Protein AF-X1M2X0-F1 (afdb_monomer_lite)

Sequence (172 aa):
MMDDTFNKWNKWIDVILAEITKLSIDRHIFWEVQDIINNNPKIQKPSSFYDFLRNVYGASAVMGVRKQVKIDKDSISLAKLLQEICDNPKILSRTRYFAHYKGSTVKKIAKLMGSTVEKYRSKEFDQFAGKIGDHVNPELIKLDLEELKSKAKMCEKYADRRIAHFDERAIS

Secondary structure (DSSP, 8-state):
-HHHHHHHHHHHHHHHHHHHHHHHHHHHHHHHHHHHHHT-GGG-S--HHHHHHHHHHHHHHHHHHHHHT---TT---HHHHHHHHHH-GGGSBHHHHHHT--SHHHHHHHHHTTS-HHHHHHHHHHHHH-SSSSB--HHHHHHHHHHHHHHHHHHHHHIIIIII---GGG--

Structure (mmCIF, N/CA/C/O backbone):
data_AF-X1M2X0-F1
#
_entry.id   AF-X1M2X0-F1
#
loop_
_atom_site.group_PDB
_atom_site.id
_atom_site.type_symbol
_atom_site.label_atom_id
_atom_site.label_alt_id
_atom_site.label_comp_id
_atom_site.label_asym_id
_atom_site.label_entity_id
_atom_site.label_seq_id
_atom_site.pdbx_PDB_ins_code
_atom_site.Cartn_x
_atom_site.Cartn_y
_atom_site.Cartn_z
_atom_site.occupancy
_atom_site.B_iso_or_equiv
_atom_site.auth_seq_id
_atom_site.auth_comp_id
_atom_site.auth_asym_id
_atom_site.auth_atom_id
_atom_site.pdbx_PDB_model_num
ATOM 1 N N . MET A 1 1 ? -1.169 -6.188 -24.257 1.00 66.25 1 MET A N 1
ATOM 2 C CA . MET A 1 1 ? -0.638 -6.904 -23.071 1.00 66.25 1 MET A CA 1
ATOM 3 C C . MET A 1 1 ? 0.130 -5.987 -22.118 1.00 66.25 1 MET A C 1
ATOM 5 O O . MET A 1 1 ? -0.382 -5.748 -21.037 1.00 66.25 1 MET A O 1
ATOM 9 N N . MET A 1 2 ? 1.307 -5.433 -22.466 1.00 80.69 2 MET A N 1
ATOM 10 C CA . MET A 1 2 ? 2.043 -4.538 -21.538 1.00 80.69 2 MET A CA 1
ATOM 11 C C . MET A 1 2 ? 1.294 -3.234 -21.220 1.00 80.69 2 MET A C 1
ATOM 13 O O . MET A 1 2 ? 1.279 -2.813 -20.066 1.00 80.69 2 MET A O 1
ATOM 17 N N . ASP A 1 3 ? 0.652 -2.614 -22.216 1.00 89.31 3 ASP A N 1
ATOM 18 C CA . ASP A 1 3 ? -0.152 -1.402 -21.994 1.00 89.31 3 ASP A CA 1
ATOM 19 C C . ASP A 1 3 ? -1.418 -1.688 -21.177 1.00 89.31 3 ASP A C 1
ATOM 21 O O . ASP A 1 3 ? -1.789 -0.885 -20.325 1.00 89.31 3 ASP A O 1
ATOM 25 N N . ASP A 1 4 ? -2.040 -2.856 -21.361 1.00 93.94 4 ASP A N 1
ATOM 26 C CA . ASP A 1 4 ? -3.213 -3.269 -20.578 1.00 93.94 4 ASP A CA 1
ATOM 27 C C . ASP A 1 4 ? -2.853 -3.438 -19.100 1.00 93.94 4 ASP A C 1
ATOM 29 O O . ASP A 1 4 ? -3.557 -2.930 -18.228 1.00 93.94 4 ASP A O 1
ATOM 33 N N . THR A 1 5 ? -1.722 -4.090 -18.813 1.00 94.62 5 THR A N 1
ATOM 34 C CA . THR A 1 5 ? -1.218 -4.244 -17.445 1.00 94.62 5 THR A CA 1
ATOM 35 C C . THR A 1 5 ? -0.842 -2.896 -16.830 1.00 94.62 5 THR A C 1
ATOM 37 O O . THR A 1 5 ? -1.213 -2.633 -15.690 1.00 94.62 5 THR A O 1
ATOM 40 N N . PHE A 1 6 ? -0.187 -2.004 -17.579 1.00 94.88 6 PHE A N 1
ATOM 41 C CA . PHE A 1 6 ? 0.122 -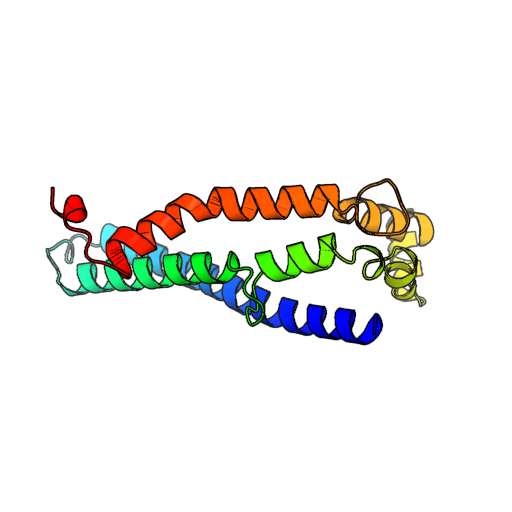0.651 -17.103 1.00 94.88 6 PHE A CA 1
ATOM 42 C C . PHE A 1 6 ? -1.149 0.148 -16.769 1.00 94.88 6 PHE A C 1
ATOM 44 O O . PHE A 1 6 ? -1.252 0.751 -15.702 1.00 94.88 6 PHE A O 1
ATOM 51 N N . ASN A 1 7 ? -2.159 0.101 -17.640 1.00 95.31 7 ASN A N 1
ATOM 52 C CA . ASN A 1 7 ? -3.447 0.757 -17.411 1.00 95.31 7 ASN A CA 1
ATOM 53 C C . ASN A 1 7 ? -4.207 0.149 -16.225 1.00 95.31 7 ASN A C 1
ATOM 55 O O . ASN A 1 7 ? -4.848 0.878 -15.467 1.00 95.31 7 ASN A O 1
ATOM 59 N N . LYS A 1 8 ? -4.124 -1.174 -16.041 1.00 96.00 8 LYS A N 1
ATOM 60 C CA . LYS A 1 8 ? -4.651 -1.860 -14.857 1.00 96.00 8 LYS A CA 1
ATOM 61 C C . LYS A 1 8 ? -3.983 -1.333 -13.586 1.00 96.00 8 LYS A C 1
ATOM 63 O O . LYS A 1 8 ? -4.687 -0.963 -12.652 1.00 96.00 8 LYS A O 1
ATOM 68 N N . TRP A 1 9 ? -2.652 -1.257 -13.563 1.00 96.94 9 TRP A N 1
ATOM 69 C CA . TRP A 1 9 ? -1.900 -0.762 -12.409 1.00 96.94 9 TRP A CA 1
ATOM 70 C C . TRP A 1 9 ? -2.217 0.693 -12.075 1.00 96.94 9 TRP A C 1
ATOM 72 O O . TRP A 1 9 ? -2.390 0.996 -10.901 1.00 96.94 9 TRP A O 1
ATOM 82 N N . ASN A 1 10 ? -2.390 1.568 -13.070 1.00 95.56 10 ASN A N 1
ATOM 83 C CA . ASN A 1 10 ? -2.819 2.950 -12.817 1.00 95.56 10 ASN A CA 1
ATOM 84 C C . ASN A 1 10 ? -4.170 3.003 -12.087 1.00 95.56 10 ASN A C 1
ATOM 86 O O . ASN A 1 10 ? -4.287 3.671 -11.066 1.00 95.56 10 ASN A O 1
ATOM 90 N N . LYS A 1 11 ? -5.161 2.219 -12.534 1.00 96.94 11 LYS A N 1
ATOM 91 C CA . LYS A 1 11 ? -6.462 2.130 -11.846 1.00 96.94 11 LYS A CA 1
ATOM 92 C C . LYS A 1 11 ? -6.333 1.575 -10.427 1.00 96.94 11 LYS A C 1
ATOM 94 O O . LYS A 1 11 ? -7.040 2.012 -9.526 1.00 96.94 11 LYS A O 1
ATOM 99 N N . TRP A 1 12 ? -5.461 0.588 -10.225 1.00 97.62 12 TRP A N 1
ATOM 100 C CA . TRP A 1 12 ? -5.209 0.028 -8.896 1.00 97.62 12 TRP A CA 1
ATOM 101 C C . TRP A 1 12 ? -4.555 1.042 -7.962 1.00 97.62 12 TRP A C 1
ATOM 103 O O . TRP A 1 12 ? -4.956 1.115 -6.806 1.00 97.62 12 TRP A O 1
ATOM 113 N N . ILE A 1 13 ? -3.600 1.838 -8.450 1.00 96.94 13 ILE A N 1
ATOM 114 C CA . ILE A 1 13 ? -2.947 2.893 -7.666 1.00 96.94 13 ILE A CA 1
ATOM 115 C C . ILE A 1 13 ? -3.977 3.895 -7.144 1.00 96.94 13 ILE A C 1
ATOM 117 O O . ILE A 1 13 ? -3.919 4.229 -5.965 1.00 96.94 13 ILE A O 1
ATOM 121 N N . ASP A 1 14 ? -4.948 4.309 -7.963 1.00 97.31 14 ASP A N 1
ATOM 122 C CA . ASP A 1 14 ? -6.001 5.235 -7.527 1.00 97.31 14 ASP A CA 1
ATOM 123 C C . ASP A 1 14 ? -6.836 4.654 -6.372 1.00 97.31 14 ASP A C 1
ATOM 125 O O . ASP A 1 14 ? -7.096 5.332 -5.375 1.00 97.31 14 ASP A O 1
ATOM 129 N N . VAL A 1 15 ? -7.213 3.374 -6.472 1.00 96.75 15 VAL A N 1
ATOM 130 C CA . VAL A 1 15 ? -7.971 2.669 -5.424 1.00 96.75 15 VAL A CA 1
ATOM 131 C C . VAL A 1 15 ? -7.137 2.514 -4.150 1.00 96.75 15 VAL A C 1
ATOM 133 O O . VAL A 1 15 ? -7.605 2.840 -3.061 1.00 96.75 15 VAL A O 1
ATOM 136 N N . ILE A 1 16 ? -5.892 2.051 -4.280 1.00 97.62 16 ILE A N 1
ATOM 137 C CA . ILE A 1 16 ? -4.968 1.842 -3.157 1.00 97.62 16 ILE A CA 1
ATOM 138 C C . ILE A 1 16 ? -4.699 3.166 -2.435 1.00 97.62 16 ILE A C 1
ATOM 140 O O . ILE A 1 16 ? -4.757 3.220 -1.206 1.00 97.62 16 ILE A O 1
ATOM 144 N N . LEU A 1 17 ? -4.444 4.240 -3.186 1.00 97.56 17 LEU A N 1
ATOM 145 C CA . LEU A 1 17 ? -4.222 5.571 -2.635 1.00 97.56 17 LEU A CA 1
ATOM 146 C C . LEU A 1 17 ? -5.446 6.042 -1.850 1.00 97.56 17 LEU A C 1
ATOM 148 O O . LEU A 1 17 ? -5.300 6.456 -0.704 1.00 97.56 17 LEU A O 1
ATOM 152 N N . ALA A 1 18 ? -6.648 5.925 -2.420 1.00 96.94 18 ALA A N 1
ATOM 153 C CA . ALA A 1 18 ? -7.878 6.317 -1.739 1.00 96.94 18 ALA A CA 1
ATOM 154 C C . ALA A 1 18 ? -8.081 5.556 -0.415 1.00 96.94 18 ALA A C 1
ATOM 156 O O . ALA A 1 18 ? -8.408 6.169 0.604 1.00 96.94 18 ALA A O 1
ATOM 157 N N . GLU A 1 19 ? -7.844 4.240 -0.398 1.00 95.88 19 GLU A N 1
ATOM 158 C CA . GLU A 1 19 ? -7.969 3.430 0.819 1.00 95.88 19 GLU A CA 1
ATOM 159 C C . GLU A 1 19 ? -6.924 3.797 1.884 1.00 95.88 19 GLU A C 1
ATOM 161 O O . GLU A 1 19 ? -7.271 3.972 3.055 1.00 95.88 19 GLU A O 1
ATOM 166 N N . ILE A 1 20 ? -5.655 3.960 1.500 1.00 96.00 20 ILE A N 1
ATOM 167 C CA . ILE A 1 20 ? -4.577 4.325 2.434 1.00 96.00 20 ILE A CA 1
ATOM 168 C C . ILE A 1 20 ? -4.785 5.742 2.979 1.00 96.00 20 ILE A C 1
ATOM 170 O O . ILE A 1 20 ? -4.644 5.972 4.183 1.00 96.00 20 ILE A O 1
ATOM 174 N N . THR A 1 21 ? -5.164 6.693 2.124 1.00 97.44 21 THR A N 1
ATOM 175 C CA . THR A 1 21 ? -5.490 8.059 2.545 1.00 97.44 21 THR A CA 1
ATOM 176 C C . THR A 1 21 ? -6.651 8.055 3.527 1.00 97.44 21 THR A C 1
ATOM 178 O O . THR A 1 21 ? -6.560 8.708 4.566 1.00 97.44 21 THR A O 1
ATOM 181 N N . LYS A 1 22 ? -7.704 7.272 3.263 1.00 96.50 22 LYS A N 1
ATOM 182 C CA . LYS A 1 22 ? -8.815 7.119 4.202 1.00 96.50 22 LYS A CA 1
ATOM 183 C C . LYS A 1 22 ? -8.354 6.585 5.560 1.00 96.50 22 LYS A C 1
ATOM 185 O O . LYS A 1 22 ? -8.748 7.147 6.576 1.00 96.50 22 LYS A O 1
ATOM 190 N N . LEU A 1 23 ? -7.489 5.570 5.598 1.00 96.19 23 LEU A N 1
ATOM 191 C CA . LEU A 1 23 ? -6.941 5.058 6.862 1.00 96.19 23 LEU A CA 1
ATOM 192 C C . LEU A 1 23 ? -6.148 6.121 7.629 1.00 96.19 23 LEU A C 1
ATOM 194 O O . LEU A 1 23 ? -6.250 6.203 8.852 1.00 96.19 23 LEU A O 1
ATOM 198 N N . SER A 1 24 ? -5.380 6.950 6.919 1.00 97.25 24 SER A N 1
ATOM 199 C CA . SER A 1 24 ? -4.639 8.060 7.526 1.00 97.25 24 SER A CA 1
ATOM 200 C C . SER A 1 24 ? -5.578 9.120 8.116 1.00 97.25 24 SER A C 1
ATOM 202 O O . SER A 1 24 ? -5.381 9.557 9.251 1.00 97.25 24 SER A O 1
ATOM 204 N N . ILE A 1 25 ? -6.637 9.480 7.382 1.00 97.94 25 ILE A N 1
ATOM 205 C CA . ILE A 1 25 ? -7.663 10.428 7.835 1.00 97.94 25 ILE A CA 1
ATOM 206 C C . ILE A 1 25 ? -8.397 9.879 9.060 1.00 97.94 25 ILE A C 1
ATOM 208 O O . ILE A 1 25 ? -8.486 10.565 10.075 1.00 97.94 25 ILE A O 1
ATOM 212 N N . ASP A 1 26 ? -8.872 8.634 8.998 1.00 97.19 26 ASP A N 1
ATOM 213 C CA . ASP A 1 26 ? -9.604 7.995 10.094 1.00 97.19 26 ASP A CA 1
ATOM 214 C C . ASP A 1 26 ? -8.720 7.899 11.357 1.00 97.19 26 ASP A C 1
ATOM 216 O O . ASP A 1 26 ? -9.197 8.138 12.467 1.00 97.19 26 ASP A O 1
ATOM 220 N N . ARG A 1 27 ? -7.411 7.632 11.198 1.00 97.44 27 ARG A N 1
ATOM 221 C CA . ARG A 1 27 ? -6.424 7.686 12.291 1.00 97.44 27 ARG A CA 1
ATOM 222 C C . ARG A 1 27 ? -6.317 9.080 12.895 1.00 97.44 27 ARG A C 1
ATOM 224 O O . ARG A 1 27 ? -6.316 9.195 14.117 1.00 97.44 27 ARG A O 1
ATOM 231 N N . HIS A 1 28 ? -6.186 10.117 12.070 1.00 98.19 28 HIS A N 1
ATOM 232 C CA . HIS A 1 28 ? -6.091 11.490 12.561 1.00 98.19 28 HIS A CA 1
ATOM 233 C C . HIS A 1 28 ? -7.348 11.881 13.344 1.00 98.19 28 HIS A C 1
ATOM 235 O O . HIS A 1 28 ? -7.235 12.278 14.498 1.00 98.19 28 HIS A O 1
ATOM 241 N N . ILE A 1 29 ? -8.536 11.655 12.773 1.00 98.06 29 ILE A N 1
ATOM 242 C CA . ILE A 1 29 ? -9.822 11.943 13.425 1.00 98.06 29 ILE A CA 1
ATOM 243 C C . ILE A 1 29 ? -9.933 11.218 14.768 1.00 98.06 29 ILE A C 1
ATOM 245 O O . ILE A 1 29 ? -10.340 11.821 15.758 1.00 98.06 29 ILE A O 1
ATOM 249 N N . PHE A 1 30 ? -9.570 9.934 14.823 1.00 97.94 30 PHE A N 1
ATOM 250 C CA . PHE A 1 30 ? -9.624 9.177 16.070 1.00 97.94 30 PHE A CA 1
ATOM 251 C C . PHE A 1 30 ? -8.764 9.815 17.165 1.00 97.94 30 PHE A C 1
ATOM 253 O O . PHE A 1 30 ? -9.246 9.974 18.283 1.00 97.94 30 PHE A O 1
ATOM 260 N N . TRP A 1 31 ? -7.522 10.199 16.857 1.00 97.75 31 TRP A N 1
ATOM 261 C CA . TRP A 1 31 ? -6.632 10.805 17.848 1.00 97.75 31 TRP A CA 1
ATOM 262 C C . TRP A 1 31 ? -7.075 12.206 18.269 1.00 97.75 31 TRP A C 1
ATOM 264 O O . TRP A 1 31 ? -7.081 12.474 19.464 1.00 97.75 31 TRP A O 1
ATOM 274 N N . GLU A 1 32 ? -7.570 13.035 17.349 1.00 98.31 32 GLU A N 1
ATOM 275 C CA . GLU A 1 32 ? -8.162 14.335 17.701 1.00 98.31 32 GLU A CA 1
ATOM 276 C C . GLU A 1 32 ? -9.348 14.172 18.667 1.00 98.31 32 GLU A C 1
ATOM 278 O O . GL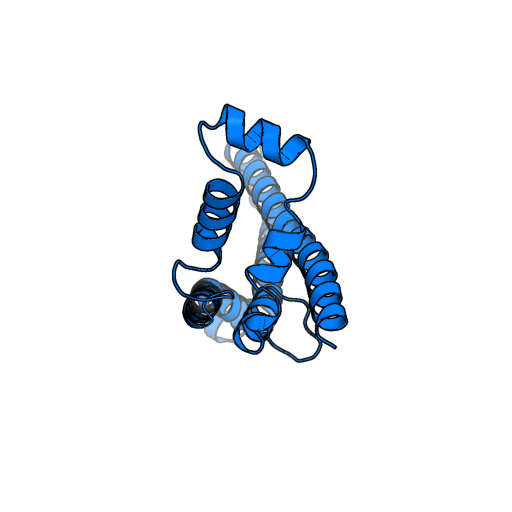U A 1 32 ? -9.471 14.889 19.660 1.00 98.31 32 GLU A O 1
ATOM 283 N N . VAL A 1 33 ? -10.211 13.176 18.432 1.00 96.88 33 VAL A N 1
ATOM 284 C CA . VAL A 1 33 ? -11.324 12.873 19.344 1.00 96.88 33 VAL A CA 1
ATOM 285 C C . VAL A 1 33 ? -10.814 12.385 20.702 1.00 96.88 33 VAL A C 1
ATOM 287 O O . VAL A 1 33 ? -11.367 12.783 21.730 1.00 96.88 33 VAL A O 1
ATOM 290 N N . GLN A 1 34 ? -9.762 11.560 20.739 1.00 95.81 34 GLN A N 1
ATOM 291 C CA . GLN A 1 34 ? -9.151 11.144 22.005 1.00 95.81 34 GLN A CA 1
ATOM 292 C C . GLN A 1 34 ? -8.571 12.333 22.771 1.00 95.81 34 GLN A C 1
ATOM 294 O O . GLN A 1 34 ? -8.766 12.419 23.981 1.00 95.81 34 GLN A O 1
ATOM 299 N N . ASP A 1 35 ? -7.927 13.275 22.087 1.00 97.00 35 ASP A N 1
ATOM 300 C CA . ASP A 1 35 ? -7.370 14.475 22.709 1.00 97.00 35 ASP A CA 1
ATOM 301 C C . ASP A 1 35 ? -8.468 15.373 23.283 1.00 97.00 35 ASP A C 1
ATOM 303 O O . ASP A 1 35 ? -8.342 15.867 24.407 1.00 97.00 35 ASP A O 1
ATOM 307 N N . ILE A 1 36 ? -9.596 15.521 22.580 1.00 96.25 36 ILE A N 1
ATOM 308 C CA . ILE A 1 36 ? -10.778 16.199 23.123 1.00 96.25 36 ILE A CA 1
ATOM 309 C C . ILE A 1 36 ? -11.263 15.476 24.382 1.00 96.25 36 ILE A C 1
ATOM 311 O O . ILE A 1 36 ? -11.470 16.122 25.407 1.00 96.25 36 ILE A O 1
ATOM 315 N N . ILE A 1 37 ? -11.430 14.152 24.347 1.00 94.50 37 ILE A N 1
ATOM 316 C CA . ILE A 1 37 ? -11.895 13.391 25.514 1.00 94.50 37 ILE A CA 1
ATOM 317 C C . ILE A 1 37 ? -10.939 13.604 26.694 1.00 94.50 37 ILE A C 1
ATOM 319 O O . ILE A 1 37 ? -11.378 14.029 27.766 1.00 94.50 37 ILE A O 1
ATOM 323 N N . ASN A 1 38 ? -9.638 13.389 26.488 1.00 93.25 38 ASN A N 1
ATOM 324 C CA . ASN A 1 38 ? -8.590 13.485 27.507 1.00 93.25 38 ASN A CA 1
ATOM 325 C C . ASN A 1 38 ? -8.516 14.870 28.163 1.00 93.25 38 ASN A C 1
ATOM 327 O O . ASN A 1 38 ? -8.348 14.964 29.377 1.00 93.25 38 ASN A O 1
ATOM 331 N N . ASN A 1 39 ? -8.722 15.939 27.392 1.00 96.94 39 ASN A N 1
ATOM 332 C CA . ASN A 1 39 ? -8.667 17.315 27.888 1.00 96.94 39 ASN A CA 1
ATOM 333 C C . ASN A 1 39 ? -9.974 17.813 28.532 1.00 96.94 39 ASN A C 1
ATOM 335 O O . ASN A 1 39 ? -10.040 18.963 28.968 1.00 96.94 39 ASN A O 1
ATOM 339 N N . ASN A 1 40 ? -11.021 16.983 28.619 1.00 96.50 40 ASN A N 1
ATOM 340 C CA . ASN A 1 40 ? -12.316 17.367 29.187 1.00 96.50 40 ASN A CA 1
ATOM 341 C C . ASN A 1 40 ? -12.670 16.543 30.443 1.00 96.50 40 ASN A C 1
ATOM 343 O O . ASN A 1 40 ? -13.395 15.548 30.353 1.00 96.50 40 ASN A O 1
ATOM 347 N N . PRO A 1 41 ? -12.271 16.987 31.655 1.00 94.88 41 PRO A N 1
ATOM 348 C CA . PRO A 1 41 ? -12.515 16.251 32.903 1.00 94.88 41 PRO A CA 1
ATOM 349 C C . PRO A 1 41 ? -13.990 15.924 33.175 1.00 94.88 41 PRO A C 1
ATOM 351 O O . PRO A 1 41 ? -14.307 14.907 33.782 1.00 94.88 41 PRO A O 1
ATOM 354 N N . LYS A 1 42 ? -14.921 16.756 32.688 1.00 96.31 42 LYS A N 1
ATOM 355 C CA . LYS A 1 42 ? -16.371 16.577 32.894 1.00 96.31 42 LYS A CA 1
ATOM 356 C C . LYS A 1 42 ? -16.932 15.305 32.250 1.00 96.31 42 LYS A C 1
ATOM 358 O O . LYS A 1 42 ? -17.997 14.838 32.651 1.00 96.31 42 LYS A O 1
ATOM 363 N N . ILE A 1 43 ? -16.249 14.770 31.238 1.00 94.19 43 ILE A N 1
ATOM 364 C CA . ILE A 1 43 ? -16.683 13.587 30.483 1.00 94.19 43 ILE A CA 1
ATOM 365 C C . ILE A 1 43 ? -15.763 12.378 30.706 1.00 94.19 43 ILE A C 1
ATOM 367 O O . ILE A 1 43 ? -15.948 11.352 30.050 1.00 94.19 43 ILE A O 1
ATOM 371 N N . GLN A 1 44 ? -14.816 12.477 31.648 1.00 91.69 44 GLN A N 1
ATOM 372 C CA . GLN A 1 44 ? -13.914 11.400 32.073 1.00 91.69 44 GLN A CA 1
ATOM 373 C C . GLN A 1 44 ? -14.640 10.411 32.987 1.00 91.69 44 GLN A C 1
ATOM 375 O O . GLN A 1 44 ? -14.423 10.341 34.194 1.00 91.69 44 GLN A O 1
ATOM 380 N N . LYS A 1 45 ? -15.566 9.664 32.393 1.00 91.81 45 LYS A N 1
ATOM 381 C CA . LYS A 1 45 ? -16.352 8.628 33.059 1.00 91.81 45 LYS A CA 1
ATOM 382 C C . LYS A 1 45 ? -16.438 7.383 32.178 1.00 91.81 45 LYS A C 1
ATOM 384 O O . LYS A 1 45 ? -16.336 7.509 30.954 1.00 91.81 45 LYS A O 1
ATOM 389 N N . PRO A 1 46 ? -16.663 6.194 32.765 1.00 90.88 46 PRO A N 1
ATOM 390 C CA . PRO A 1 46 ? -16.985 5.001 31.994 1.00 90.88 46 PRO A CA 1
ATOM 391 C C . PRO A 1 46 ? -18.135 5.278 31.019 1.00 90.88 46 PRO A C 1
ATOM 393 O O . PRO A 1 46 ? -19.141 5.890 31.384 1.00 90.88 46 PRO A O 1
ATOM 396 N N . SER A 1 47 ? -17.962 4.870 29.764 1.00 92.81 47 SER A N 1
ATOM 397 C CA . SER A 1 47 ? -18.899 5.173 28.686 1.00 92.81 47 SER A CA 1
ATOM 398 C C . SER A 1 47 ? -18.840 4.077 27.634 1.00 92.81 47 SER A C 1
ATOM 400 O O . SER A 1 47 ? -17.818 3.903 26.969 1.00 92.81 47 SER A O 1
ATOM 402 N N . SER A 1 48 ? -19.964 3.388 27.435 1.00 94.38 48 SER A N 1
ATOM 403 C CA . SER A 1 48 ? -20.117 2.382 26.379 1.00 94.38 48 SER A CA 1
ATOM 404 C C . SER A 1 48 ? -19.868 2.963 24.986 1.00 94.38 48 SER A C 1
ATOM 406 O O . SER A 1 48 ? -19.418 2.253 24.090 1.00 94.38 48 SER A O 1
ATOM 408 N N . PHE A 1 49 ? -20.094 4.267 24.804 1.00 93.56 49 PHE A N 1
ATOM 409 C CA . PHE A 1 49 ? -19.739 4.967 23.576 1.00 93.56 49 PHE A CA 1
ATOM 410 C C . PHE A 1 49 ? -18.219 5.018 23.354 1.00 93.56 49 PHE A C 1
ATOM 412 O O . PHE A 1 49 ? -17.770 4.809 22.230 1.00 93.56 49 PHE A O 1
ATOM 419 N N . TYR A 1 50 ? -17.411 5.245 24.396 1.00 94.06 50 TYR A N 1
ATOM 420 C CA . TYR A 1 50 ? -15.948 5.245 24.256 1.00 94.06 50 TYR A CA 1
ATOM 421 C C . TYR A 1 50 ? -15.418 3.853 23.922 1.00 94.06 50 TYR A C 1
ATOM 423 O O . TYR A 1 50 ? -14.522 3.722 23.088 1.00 94.06 50 TYR A O 1
ATOM 431 N N . ASP A 1 51 ? -15.996 2.816 24.530 1.00 92.88 51 ASP A N 1
ATOM 432 C CA . ASP A 1 51 ? -15.679 1.427 24.195 1.00 92.88 51 ASP A CA 1
ATOM 433 C C . ASP A 1 51 ? -16.037 1.112 22.743 1.00 92.88 51 ASP A C 1
ATOM 435 O O . ASP A 1 51 ? -15.194 0.630 21.986 1.00 92.88 51 ASP A O 1
ATOM 439 N N . PHE A 1 52 ? -17.257 1.456 22.324 1.00 94.94 52 PHE A N 1
ATOM 440 C CA . PHE A 1 52 ? -17.705 1.306 20.944 1.00 94.94 52 PHE A CA 1
ATOM 441 C C . PHE A 1 52 ? -16.773 2.019 19.956 1.00 94.94 52 PHE A C 1
ATOM 443 O O . PHE A 1 52 ? -16.315 1.399 18.998 1.00 94.94 52 PHE A O 1
ATOM 450 N N . LEU A 1 53 ? -16.432 3.288 20.207 1.00 94.88 53 LEU A N 1
ATOM 451 C CA . LEU A 1 53 ? -15.566 4.078 19.333 1.00 94.88 53 LEU A CA 1
ATOM 452 C C . LEU A 1 53 ? -14.175 3.449 19.187 1.00 94.88 53 LEU A C 1
ATOM 454 O O . LEU A 1 53 ? -13.682 3.303 18.067 1.00 94.88 53 LEU A O 1
ATOM 458 N N . ARG A 1 54 ? -13.552 3.038 20.302 1.00 92.81 54 ARG A N 1
ATOM 459 C CA . ARG A 1 54 ? -12.254 2.343 20.286 1.00 92.81 54 ARG A CA 1
ATOM 460 C C . ARG A 1 54 ? -12.320 1.041 19.496 1.00 92.81 54 ARG A C 1
ATOM 462 O O . ARG A 1 54 ? -11.433 0.787 18.683 1.00 92.81 54 ARG A O 1
ATOM 469 N N . ASN A 1 55 ? -13.366 0.248 19.710 1.00 91.50 55 ASN A N 1
ATOM 470 C CA . ASN A 1 55 ? -13.531 -1.047 19.058 1.00 91.50 55 ASN A CA 1
ATOM 471 C C . ASN A 1 55 ? -13.749 -0.896 17.549 1.00 91.50 55 ASN A C 1
ATOM 473 O O . ASN A 1 55 ? -13.087 -1.577 16.768 1.00 91.50 55 ASN A O 1
ATOM 477 N N . VAL A 1 56 ? -14.621 0.022 17.126 1.00 93.62 56 VAL A N 1
ATOM 478 C CA . VAL A 1 56 ? -14.895 0.269 15.703 1.00 93.62 56 VAL A CA 1
ATOM 479 C C . VAL A 1 56 ? -13.667 0.827 14.994 1.00 93.62 56 VAL A C 1
ATOM 481 O O . VAL A 1 56 ? -13.322 0.344 13.916 1.00 93.62 56 VAL A O 1
ATOM 484 N N . TYR A 1 57 ? -12.973 1.798 15.595 1.00 95.56 57 TYR A N 1
ATOM 485 C CA . TYR A 1 57 ? -11.740 2.325 15.016 1.00 95.56 57 TYR A CA 1
ATOM 486 C C . TYR A 1 57 ? -10.663 1.241 14.908 1.00 95.56 57 TYR A C 1
ATOM 488 O O . TYR A 1 57 ? -10.110 1.039 13.828 1.00 95.56 57 TYR A O 1
ATOM 496 N N . GLY A 1 58 ? -10.402 0.509 15.997 1.00 93.62 58 GLY A N 1
ATOM 497 C CA . GLY A 1 58 ? -9.419 -0.572 16.013 1.00 93.62 58 GLY A CA 1
ATOM 498 C C . GLY A 1 58 ? -9.722 -1.629 14.952 1.00 93.62 58 GLY A C 1
ATOM 499 O O . GLY A 1 58 ? -8.830 -2.015 14.195 1.00 93.62 58 GLY A O 1
ATOM 500 N N . ALA A 1 59 ? -10.990 -2.031 14.830 1.00 91.56 59 ALA A N 1
ATOM 501 C CA . ALA A 1 59 ? -11.420 -2.982 13.816 1.00 91.56 59 ALA A CA 1
ATOM 502 C C . ALA A 1 59 ? -11.240 -2.445 12.390 1.00 91.56 59 ALA A C 1
ATOM 504 O O . ALA A 1 59 ? -10.662 -3.130 11.546 1.00 91.56 59 ALA A O 1
ATOM 505 N N . SER A 1 60 ? -11.681 -1.213 12.128 1.00 93.81 60 SER A N 1
ATOM 506 C CA . SER A 1 60 ? -11.564 -0.570 10.815 1.00 93.81 60 SER A CA 1
ATOM 507 C C . SER A 1 60 ? -10.102 -0.409 10.383 1.00 93.81 60 SER A C 1
ATOM 509 O O . SER A 1 60 ? -9.729 -0.822 9.283 1.00 93.81 60 SER A O 1
ATOM 511 N N . ALA A 1 61 ? -9.249 0.114 11.271 1.00 94.75 61 ALA A N 1
ATOM 512 C CA . ALA A 1 61 ? -7.836 0.350 10.995 1.00 94.75 61 ALA A CA 1
ATOM 513 C C . ALA A 1 61 ? -7.099 -0.956 10.672 1.00 94.75 61 ALA A C 1
ATOM 515 O O . ALA A 1 61 ? -6.400 -1.056 9.662 1.00 94.75 61 ALA A O 1
ATOM 516 N N . VAL A 1 62 ? -7.303 -1.986 11.498 1.00 94.06 62 VAL A N 1
ATOM 517 C CA . VAL A 1 62 ? -6.674 -3.295 11.305 1.00 94.06 62 VAL A CA 1
ATOM 518 C C . VAL A 1 62 ? -7.170 -3.967 10.027 1.00 94.06 62 VAL A C 1
ATOM 520 O O . VAL A 1 62 ? -6.366 -4.521 9.276 1.00 94.06 62 VAL A O 1
ATOM 523 N N . MET A 1 63 ? -8.470 -3.887 9.733 1.00 91.94 63 MET A N 1
ATOM 524 C CA . MET A 1 63 ? -9.017 -4.441 8.496 1.00 91.94 63 MET A CA 1
ATOM 525 C C . MET A 1 63 ? -8.489 -3.731 7.251 1.00 91.94 63 MET A C 1
ATOM 527 O O . MET A 1 63 ? -8.204 -4.397 6.256 1.00 91.94 63 MET A O 1
ATOM 531 N N . GLY A 1 64 ? -8.315 -2.410 7.302 1.00 94.06 64 GLY A N 1
ATOM 532 C CA . GLY A 1 64 ? -7.702 -1.653 6.215 1.00 94.06 64 GLY A CA 1
ATOM 533 C C . GLY A 1 64 ? -6.262 -2.082 5.940 1.00 94.06 64 GLY A C 1
ATOM 534 O O . GLY A 1 64 ? -5.924 -2.391 4.800 1.00 94.06 64 GLY A O 1
ATOM 535 N N . VAL A 1 65 ? -5.433 -2.201 6.984 1.00 94.94 65 VAL A N 1
ATOM 536 C CA . VAL A 1 65 ? -4.052 -2.699 6.844 1.00 94.94 65 VAL A CA 1
ATOM 537 C C . VAL A 1 65 ? -4.037 -4.122 6.282 1.00 94.94 65 VAL A C 1
ATOM 539 O O . VAL A 1 65 ? -3.287 -4.410 5.351 1.00 94.94 65 VAL A O 1
ATOM 542 N N . ARG A 1 66 ? -4.904 -5.005 6.796 1.00 91.50 66 ARG A N 1
ATOM 543 C CA . ARG A 1 66 ? -5.002 -6.399 6.343 1.00 91.50 66 ARG A CA 1
ATOM 544 C C . ARG A 1 66 ? -5.331 -6.503 4.855 1.00 91.50 66 ARG A C 1
ATOM 546 O O . ARG A 1 66 ? -4.733 -7.321 4.165 1.00 91.50 66 ARG A O 1
ATOM 553 N N . LYS A 1 67 ? -6.259 -5.687 4.346 1.00 92.62 67 LYS A N 1
ATOM 554 C CA . LYS A 1 67 ? -6.595 -5.655 2.911 1.00 92.62 67 LYS A CA 1
ATOM 555 C C . LYS A 1 67 ? -5.376 -5.319 2.052 1.00 92.62 67 LYS A C 1
ATOM 557 O O . LYS A 1 67 ? -5.153 -5.967 1.033 1.00 92.62 67 LYS A O 1
ATOM 562 N N . GLN A 1 68 ? -4.552 -4.371 2.496 1.00 96.19 68 GLN A N 1
ATOM 563 C CA . GLN A 1 68 ? -3.400 -3.889 1.732 1.00 96.19 68 GLN A CA 1
ATOM 564 C C . GLN A 1 68 ? -2.234 -4.886 1.641 1.00 96.19 68 GLN A C 1
ATOM 566 O O . GLN A 1 68 ? -1.380 -4.738 0.764 1.00 96.19 68 GLN A O 1
ATOM 571 N N . VAL A 1 69 ? -2.222 -5.934 2.473 1.00 95.56 69 VAL A N 1
ATOM 572 C CA . VAL A 1 69 ? -1.193 -6.991 2.443 1.00 95.56 69 VAL A CA 1
ATOM 573 C C . VAL A 1 69 ? -1.629 -8.299 1.781 1.00 95.56 69 VAL A C 1
ATOM 575 O O . VAL A 1 69 ? -0.821 -9.216 1.635 1.00 95.56 69 VAL A O 1
ATOM 578 N N . LYS A 1 70 ? -2.884 -8.394 1.324 1.00 91.50 70 LYS A N 1
ATOM 579 C CA . LYS A 1 70 ? -3.377 -9.564 0.583 1.00 91.50 70 LYS A CA 1
ATOM 580 C C . LYS A 1 70 ? -2.750 -9.664 -0.802 1.00 91.50 70 LYS A C 1
ATOM 582 O O . LYS A 1 70 ? -2.537 -8.653 -1.454 1.00 91.50 70 LYS A O 1
ATOM 587 N N . ILE A 1 71 ? -2.501 -10.885 -1.272 1.00 91.00 71 ILE A N 1
ATOM 588 C CA . ILE A 1 71 ? -1.927 -11.166 -2.604 1.00 91.00 71 ILE A CA 1
ATOM 589 C C . ILE A 1 71 ? -2.834 -12.051 -3.470 1.00 91.00 71 ILE A C 1
ATOM 591 O O . ILE A 1 71 ? -2.415 -12.526 -4.530 1.00 91.00 71 ILE A O 1
ATOM 595 N N . ASP A 1 72 ? -4.069 -12.282 -3.019 1.00 90.25 72 ASP A N 1
ATOM 596 C CA . ASP A 1 72 ? -5.024 -13.155 -3.697 1.00 90.25 72 ASP A CA 1
ATOM 597 C C . ASP A 1 72 ? -5.312 -12.646 -5.117 1.00 90.25 72 ASP A C 1
ATOM 599 O O . ASP A 1 72 ? -5.213 -11.450 -5.403 1.00 90.25 72 ASP A O 1
ATOM 603 N N . LYS A 1 73 ? -5.669 -13.560 -6.026 1.00 82.62 73 LYS A N 1
ATOM 604 C CA . LYS A 1 73 ? -5.822 -13.267 -7.464 1.00 82.62 73 LYS A CA 1
ATOM 605 C C . LYS A 1 73 ? -6.791 -12.113 -7.774 1.00 82.62 73 LYS A C 1
ATOM 607 O O . LYS A 1 73 ? -6.561 -11.391 -8.736 1.00 82.62 73 LYS A O 1
ATOM 612 N N . ASP A 1 74 ? -7.806 -11.925 -6.932 1.00 84.94 74 ASP A N 1
ATOM 613 C CA . ASP A 1 74 ? -8.870 -10.930 -7.106 1.00 84.94 74 ASP A CA 1
ATOM 614 C C . ASP A 1 74 ? -8.682 -9.699 -6.190 1.00 84.94 74 ASP A C 1
ATOM 616 O O . ASP A 1 74 ? -9.574 -8.862 -6.073 1.00 84.94 74 ASP A O 1
ATOM 620 N N . SER A 1 75 ? -7.533 -9.581 -5.510 1.00 88.62 75 SER A N 1
ATOM 621 C CA . SER A 1 75 ? -7.250 -8.469 -4.594 1.00 88.62 75 SER A CA 1
ATOM 622 C C . SER A 1 75 ? -6.673 -7.254 -5.317 1.00 88.62 75 SER A C 1
ATOM 624 O O . SER A 1 75 ? -5.690 -7.364 -6.047 1.00 88.62 75 SER A O 1
ATOM 626 N N . ILE A 1 76 ? -7.226 -6.075 -5.027 1.00 95.81 76 ILE A N 1
ATOM 627 C CA . ILE A 1 76 ? -6.597 -4.783 -5.324 1.00 95.81 76 ILE A CA 1
ATOM 628 C C . ILE A 1 76 ? -5.930 -4.306 -4.034 1.00 95.81 76 ILE A C 1
ATOM 630 O O . ILE A 1 76 ? -6.599 -3.839 -3.117 1.00 95.81 76 ILE A O 1
ATOM 634 N N . SER A 1 77 ? -4.617 -4.483 -3.940 1.00 96.88 77 SER A N 1
ATOM 635 C CA . SER A 1 77 ? -3.839 -4.176 -2.739 1.00 96.88 77 SER A CA 1
ATOM 636 C C . SER A 1 77 ? -2.431 -3.721 -3.110 1.00 96.88 77 SER A C 1
ATOM 638 O O . SER A 1 77 ? -1.912 -4.062 -4.180 1.00 96.88 77 SER A O 1
ATOM 640 N N . LEU A 1 78 ? -1.780 -2.996 -2.201 1.00 97.62 78 LEU A N 1
ATOM 641 C CA . LEU A 1 78 ? -0.388 -2.600 -2.376 1.00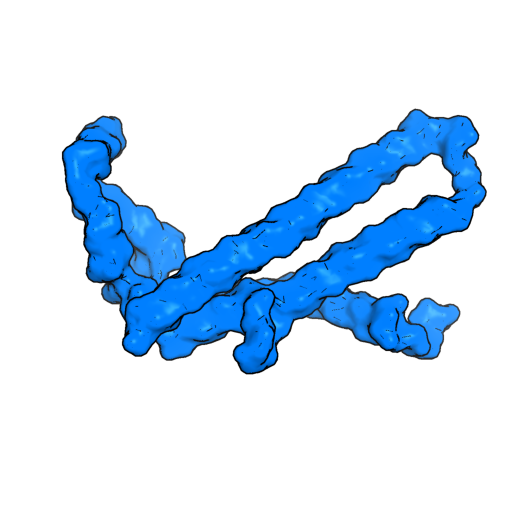 97.62 78 LEU A CA 1
ATOM 642 C C . LEU A 1 78 ? 0.537 -3.817 -2.523 1.00 97.62 78 LEU A C 1
ATOM 644 O O . LEU A 1 78 ? 1.362 -3.846 -3.432 1.00 97.62 78 LEU A O 1
ATOM 648 N N . ALA A 1 79 ? 0.367 -4.851 -1.695 1.00 97.31 79 ALA A N 1
ATOM 649 C CA . ALA A 1 79 ? 1.182 -6.061 -1.793 1.00 97.31 79 ALA A CA 1
ATOM 650 C C . ALA A 1 79 ? 1.019 -6.778 -3.142 1.00 97.31 79 ALA A C 1
ATOM 652 O O . ALA A 1 79 ? 2.008 -7.231 -3.720 1.00 97.31 79 ALA A O 1
ATOM 653 N N . LYS A 1 80 ? -0.207 -6.857 -3.677 1.00 97.50 80 LYS A N 1
ATOM 654 C CA . LYS A 1 80 ? -0.455 -7.466 -4.987 1.00 97.50 80 LYS A CA 1
ATOM 655 C C . LYS A 1 80 ? 0.166 -6.647 -6.114 1.00 97.50 80 LYS A C 1
ATOM 657 O O . LYS A 1 80 ? 0.769 -7.229 -7.013 1.00 97.50 80 LYS A O 1
ATOM 662 N N . LEU A 1 81 ? 0.056 -5.319 -6.054 1.00 97.56 81 LEU A N 1
ATOM 663 C CA . LEU A 1 81 ? 0.688 -4.425 -7.023 1.00 97.56 81 LEU A CA 1
ATOM 664 C C . LEU A 1 81 ? 2.216 -4.594 -7.023 1.00 97.56 81 LEU A C 1
ATOM 666 O O . LEU A 1 81 ? 2.799 -4.791 -8.085 1.00 97.56 81 LEU A O 1
ATOM 670 N N . LEU A 1 82 ? 2.854 -4.583 -5.847 1.00 97.00 82 LEU A N 1
ATOM 671 C CA . LEU A 1 82 ? 4.302 -4.785 -5.716 1.00 97.00 82 LEU A CA 1
ATOM 672 C C . LEU A 1 82 ? 4.735 -6.159 -6.246 1.00 97.00 82 LEU A C 1
ATOM 674 O O . LEU A 1 82 ? 5.716 -6.245 -6.982 1.00 97.00 82 LEU A O 1
ATOM 678 N N . GLN A 1 83 ? 3.978 -7.220 -5.945 1.00 97.06 83 GLN A N 1
ATOM 679 C CA . GLN A 1 83 ? 4.241 -8.553 -6.492 1.00 97.06 83 GLN A CA 1
ATOM 680 C C . GLN A 1 83 ? 4.184 -8.551 -8.025 1.00 97.06 83 GLN A C 1
ATOM 682 O O . GLN A 1 83 ? 5.111 -9.028 -8.672 1.00 97.06 83 GLN A O 1
ATOM 687 N N . GLU A 1 84 ? 3.141 -7.974 -8.626 1.00 96.81 84 GLU A N 1
ATOM 688 C CA . GLU A 1 84 ? 3.026 -7.944 -10.087 1.00 96.81 84 GLU A CA 1
ATOM 689 C C . GLU A 1 84 ? 4.122 -7.105 -10.760 1.00 96.81 84 GLU A C 1
ATOM 691 O O . GLU A 1 84 ? 4.573 -7.465 -11.852 1.00 96.81 84 GLU A O 1
ATOM 696 N N . ILE A 1 85 ? 4.568 -6.018 -10.118 1.00 95.94 85 ILE A N 1
ATOM 697 C CA . ILE A 1 85 ? 5.714 -5.221 -10.574 1.00 95.94 85 ILE A CA 1
ATOM 698 C C . ILE A 1 85 ? 7.000 -6.051 -10.504 1.00 95.94 85 ILE A C 1
ATOM 700 O O . ILE A 1 85 ? 7.772 -6.038 -11.461 1.00 95.94 85 ILE A O 1
ATOM 704 N N . CYS A 1 86 ? 7.219 -6.791 -9.414 1.00 94.88 86 CYS A N 1
ATOM 705 C CA . CYS A 1 86 ? 8.360 -7.695 -9.269 1.00 94.88 86 CYS A CA 1
ATOM 706 C C . CYS A 1 86 ? 8.366 -8.783 -10.356 1.00 94.88 86 CYS A C 1
ATOM 708 O O . CYS A 1 86 ? 9.419 -9.087 -10.913 1.00 94.88 86 CYS A O 1
ATOM 710 N N . ASP A 1 87 ? 7.194 -9.327 -10.693 1.00 95.12 87 ASP A N 1
ATOM 711 C CA . ASP A 1 87 ? 7.038 -10.366 -11.716 1.00 95.12 87 ASP A CA 1
ATOM 712 C C . ASP A 1 87 ? 7.193 -9.807 -13.145 1.00 95.12 87 ASP A C 1
ATOM 714 O O . ASP A 1 87 ? 7.595 -10.521 -14.064 1.00 95.12 87 ASP A O 1
ATOM 718 N N . ASN A 1 88 ? 6.880 -8.521 -13.354 1.00 95.62 88 ASN A N 1
ATOM 719 C CA . ASN A 1 88 ? 6.854 -7.879 -14.672 1.00 95.62 88 ASN A CA 1
ATOM 720 C C . ASN A 1 88 ? 7.568 -6.509 -14.692 1.00 95.62 88 ASN A C 1
ATOM 722 O O . ASN A 1 88 ? 6.990 -5.514 -15.151 1.00 95.62 88 ASN A O 1
ATOM 726 N N . PRO A 1 89 ? 8.845 -6.418 -14.280 1.00 94.00 89 PRO A N 1
ATOM 727 C CA . PRO A 1 89 ? 9.492 -5.131 -14.017 1.00 94.00 89 PRO A CA 1
ATOM 728 C C . PRO A 1 89 ? 9.655 -4.283 -15.286 1.00 94.00 89 PRO A C 1
ATOM 730 O O . PRO A 1 89 ? 9.581 -3.057 -15.239 1.00 94.00 89 PRO A O 1
ATOM 733 N N . LYS A 1 90 ? 9.770 -4.926 -16.457 1.00 94.50 90 LYS A N 1
ATOM 734 C CA . LYS A 1 90 ? 9.918 -4.279 -17.775 1.00 94.50 90 LYS A CA 1
ATOM 735 C C . LYS A 1 90 ? 8.766 -3.337 -18.149 1.00 94.50 90 LYS A C 1
ATOM 737 O O . LYS A 1 90 ? 8.944 -2.482 -19.017 1.00 94.50 90 LYS A O 1
ATOM 742 N N . ILE A 1 91 ? 7.595 -3.480 -17.524 1.00 94.81 91 ILE A N 1
ATOM 743 C CA . ILE A 1 91 ? 6.453 -2.585 -17.754 1.00 94.81 91 ILE A CA 1
ATOM 744 C C . ILE A 1 91 ? 6.785 -1.168 -17.266 1.00 94.81 91 ILE A C 1
ATOM 746 O O . ILE A 1 91 ? 6.503 -0.199 -17.975 1.00 94.81 91 ILE A O 1
ATOM 750 N N . LEU A 1 92 ? 7.467 -1.048 -16.120 1.00 93.56 92 LEU A N 1
ATOM 751 C CA . LEU A 1 92 ? 7.998 0.210 -15.586 1.00 93.56 92 LEU A CA 1
ATOM 752 C C . LEU A 1 92 ? 9.430 0.436 -16.089 1.00 93.56 92 LEU A C 1
ATOM 754 O O . LEU A 1 92 ? 10.398 0.460 -15.328 1.00 93.56 92 LEU A O 1
ATOM 758 N N . SER A 1 93 ? 9.562 0.564 -17.409 1.00 93.19 93 SER A N 1
ATOM 759 C CA . SER A 1 93 ? 10.851 0.819 -18.053 1.00 93.19 93 SER A CA 1
ATOM 760 C C . SER A 1 93 ? 11.233 2.296 -18.056 1.00 93.19 93 SER A C 1
ATOM 762 O O . SER A 1 93 ? 10.387 3.193 -18.144 1.00 93.19 93 SER A O 1
ATOM 764 N N . ARG A 1 94 ? 12.543 2.535 -18.078 1.00 91.88 94 ARG A N 1
ATOM 765 C CA . ARG A 1 94 ? 13.167 3.837 -18.297 1.00 91.88 94 ARG A CA 1
ATOM 766 C C . ARG A 1 94 ? 12.669 4.460 -19.596 1.00 91.88 94 ARG A C 1
ATOM 768 O O . ARG A 1 94 ? 12.281 5.621 -19.599 1.00 91.88 94 ARG A O 1
ATOM 775 N N . THR A 1 95 ? 12.577 3.679 -20.674 1.00 91.50 95 THR A N 1
ATOM 776 C CA . THR A 1 95 ? 12.039 4.133 -21.967 1.00 91.50 95 THR A CA 1
ATOM 777 C C . THR A 1 95 ? 10.608 4.652 -21.850 1.00 91.50 95 THR A C 1
ATOM 779 O O . THR A 1 95 ? 10.312 5.740 -22.349 1.00 91.50 95 THR A O 1
ATOM 782 N N . ARG A 1 96 ? 9.722 3.912 -21.166 1.00 91.00 96 ARG A N 1
ATOM 783 C CA . ARG A 1 96 ? 8.334 4.347 -20.953 1.00 91.00 96 ARG A CA 1
ATOM 784 C C . ARG A 1 96 ? 8.281 5.613 -20.103 1.00 91.00 96 ARG A C 1
ATOM 786 O O . ARG A 1 96 ? 7.645 6.578 -20.511 1.00 91.00 96 ARG A O 1
ATOM 793 N N . TYR A 1 97 ? 8.996 5.643 -18.979 1.00 90.12 97 TYR A N 1
ATOM 794 C CA . TYR A 1 97 ? 9.064 6.817 -18.106 1.00 90.12 97 TYR A CA 1
ATOM 795 C C . TYR A 1 97 ? 9.565 8.057 -18.863 1.00 90.12 97 TYR A C 1
ATOM 797 O O . TYR A 1 97 ? 8.941 9.116 -18.846 1.00 90.12 97 TYR A O 1
ATOM 805 N N . PHE A 1 98 ? 10.637 7.907 -19.638 1.00 89.94 98 PHE A N 1
ATOM 806 C CA . PHE A 1 98 ? 11.245 8.969 -20.436 1.00 89.94 98 PHE A CA 1
ATOM 807 C C . PHE A 1 98 ? 10.332 9.493 -21.545 1.00 89.94 98 PHE A C 1
ATOM 809 O O . PHE A 1 98 ? 10.453 10.661 -21.925 1.00 89.94 98 PHE A O 1
ATOM 816 N N . ALA A 1 99 ? 9.396 8.681 -22.041 1.00 88.69 99 ALA A N 1
ATOM 817 C CA . ALA A 1 99 ? 8.415 9.113 -23.030 1.00 88.69 99 ALA A CA 1
ATOM 818 C C . ALA A 1 99 ? 7.453 10.189 -22.492 1.00 88.69 99 ALA A C 1
ATOM 820 O O . ALA A 1 99 ? 6.912 10.949 -23.301 1.00 88.69 99 ALA A O 1
ATOM 821 N N . HIS A 1 100 ? 7.291 10.304 -21.166 1.00 82.62 100 HIS A N 1
ATOM 822 C CA . HIS A 1 100 ? 6.496 11.355 -20.520 1.00 82.62 100 HIS A CA 1
ATOM 823 C C . HIS A 1 100 ? 7.231 12.708 -20.432 1.00 82.62 100 HIS A C 1
ATOM 825 O O . HIS A 1 100 ? 6.597 13.748 -20.278 1.00 82.62 100 HIS A O 1
ATOM 831 N N . TYR A 1 101 ? 8.555 12.734 -20.620 1.00 79.12 101 TYR A N 1
ATOM 832 C CA . TYR A 1 101 ? 9.392 13.939 -20.534 1.00 79.12 101 TYR A CA 1
ATOM 833 C C . TYR A 1 101 ? 9.482 14.693 -21.867 1.00 79.12 101 TYR A C 1
ATOM 835 O O . TYR A 1 101 ? 10.568 14.963 -22.389 1.00 79.12 101 TYR A O 1
ATOM 843 N N . LYS A 1 102 ? 8.327 15.029 -22.447 1.00 79.12 102 LYS A N 1
ATOM 844 C CA . LYS A 1 102 ? 8.227 15.768 -23.714 1.00 79.12 102 LYS A CA 1
ATOM 845 C C . LYS A 1 102 ? 7.720 17.195 -23.483 1.00 79.12 102 LYS A C 1
ATOM 847 O O . LYS A 1 102 ? 7.024 17.482 -22.517 1.00 79.12 10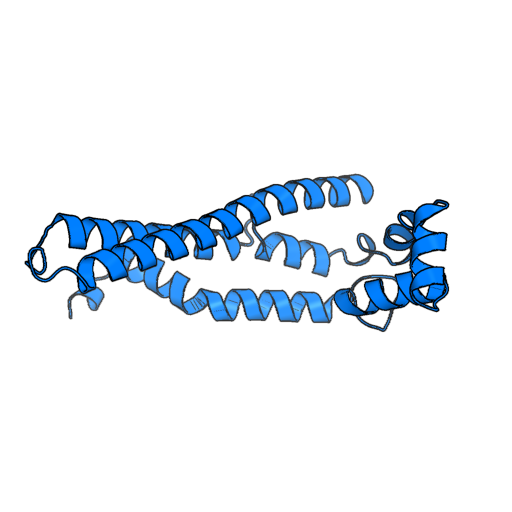2 LYS A O 1
ATOM 852 N N . GLY A 1 103 ? 8.061 18.097 -24.403 1.00 79.25 103 GLY A N 1
ATOM 853 C CA . GLY A 1 103 ? 7.529 19.464 -24.430 1.00 79.25 103 GLY A CA 1
ATOM 854 C C . GLY A 1 103 ? 8.450 20.548 -23.862 1.00 79.25 103 GLY A C 1
ATOM 855 O O . GLY A 1 103 ? 9.543 20.299 -23.349 1.00 79.25 103 GLY A O 1
ATOM 856 N N . SER A 1 104 ? 8.018 21.800 -24.021 1.00 77.81 104 SER A N 1
ATOM 857 C CA . SER A 1 104 ? 8.795 22.996 -23.674 1.00 77.81 104 SER A CA 1
ATOM 858 C C . SER A 1 104 ? 8.855 23.265 -22.164 1.00 77.81 104 SER A C 1
ATOM 860 O O . SER A 1 104 ? 9.850 23.809 -21.689 1.00 77.81 104 SER A O 1
ATOM 862 N N . THR A 1 105 ? 7.848 22.842 -21.396 1.00 82.12 105 THR A N 1
ATOM 863 C CA . THR A 1 105 ? 7.778 23.038 -19.936 1.00 82.12 105 THR A CA 1
ATOM 864 C C . THR A 1 105 ? 8.868 22.268 -19.192 1.00 82.12 105 THR A C 1
ATOM 866 O O . THR A 1 105 ? 9.608 22.858 -18.409 1.00 82.12 105 THR A O 1
ATOM 869 N N . VAL A 1 106 ? 9.053 20.982 -19.505 1.00 82.81 106 VAL A N 1
ATOM 870 C CA . VAL A 1 106 ? 10.102 20.138 -18.903 1.00 82.81 106 VAL A CA 1
ATOM 871 C C . VAL A 1 106 ? 11.498 20.706 -19.185 1.00 82.81 106 VAL A C 1
ATOM 873 O O . VAL A 1 106 ? 12.347 20.758 -18.296 1.00 82.81 106 VAL A O 1
ATOM 876 N N . LYS A 1 107 ? 11.727 21.214 -20.405 1.00 83.38 107 LYS A N 1
ATOM 877 C CA . LYS A 1 107 ? 12.985 21.885 -20.775 1.00 83.38 107 LYS A CA 1
ATOM 878 C C . LYS A 1 107 ? 13.243 23.134 -19.929 1.00 83.38 107 LYS A C 1
ATOM 880 O O . LYS A 1 107 ? 14.376 23.350 -19.506 1.00 83.38 107 LYS A O 1
ATOM 885 N N . LYS A 1 108 ? 12.208 23.944 -19.674 1.00 85.81 108 LYS A N 1
ATOM 886 C CA . LYS A 1 108 ? 12.309 25.137 -18.818 1.00 85.81 108 LYS A CA 1
ATOM 887 C C . LYS A 1 108 ? 12.638 24.762 -17.372 1.00 85.81 108 LYS A C 1
ATOM 889 O O . LYS A 1 108 ? 13.562 25.344 -16.818 1.00 85.81 108 LYS A O 1
ATOM 894 N N . ILE A 1 109 ? 11.949 23.772 -16.797 1.00 84.25 109 ILE A N 1
ATOM 895 C CA . ILE A 1 109 ? 12.190 23.303 -15.420 1.00 84.25 109 ILE A CA 1
ATOM 896 C C . ILE A 1 109 ? 13.620 22.781 -15.267 1.00 84.25 109 ILE A C 1
ATOM 898 O O . ILE A 1 109 ? 14.336 23.214 -14.367 1.00 84.25 109 ILE A O 1
ATOM 902 N N . ALA A 1 110 ? 14.072 21.917 -16.182 1.00 85.19 110 ALA A N 1
ATOM 903 C CA . ALA A 1 110 ? 15.435 21.397 -16.147 1.00 85.19 110 ALA A CA 1
ATOM 904 C C . ALA A 1 110 ? 16.473 22.532 -16.193 1.00 85.19 110 ALA A C 1
ATOM 906 O O . ALA A 1 110 ? 17.397 22.549 -15.380 1.00 85.19 110 ALA A O 1
ATOM 907 N N . LYS A 1 111 ? 16.271 23.524 -17.075 1.00 85.56 111 LYS A N 1
ATOM 908 C CA . LYS A 1 111 ? 17.148 24.698 -17.184 1.00 85.56 111 LYS A CA 1
ATOM 909 C C . LYS A 1 111 ? 17.162 25.542 -15.903 1.00 85.56 111 LYS A C 1
ATOM 911 O O . LYS A 1 111 ? 18.241 25.932 -15.471 1.00 85.56 111 LYS A O 1
ATOM 916 N N . LEU A 1 112 ? 16.001 25.809 -15.296 1.00 88.69 112 LEU A N 1
ATOM 917 C CA . LEU A 1 112 ? 15.896 26.543 -14.023 1.00 88.69 112 LEU A CA 1
ATOM 918 C C . LEU A 1 112 ? 16.624 25.820 -12.881 1.00 88.69 112 LEU A C 1
ATOM 920 O O . LEU A 1 112 ? 17.226 26.461 -12.030 1.00 88.69 112 LEU A O 1
ATOM 924 N N . MET A 1 113 ? 16.622 24.489 -12.907 1.00 83.56 113 MET A N 1
ATOM 925 C CA . MET A 1 113 ? 17.316 23.625 -11.947 1.00 83.56 113 MET A CA 1
ATOM 926 C C . MET A 1 113 ? 18.815 23.443 -12.259 1.00 83.56 113 MET A C 1
ATOM 928 O O . MET A 1 113 ? 19.464 22.590 -11.654 1.00 83.56 113 MET A O 1
ATOM 932 N N . GLY A 1 114 ? 19.375 24.174 -13.233 1.00 87.56 114 GLY A N 1
ATOM 933 C CA . GLY A 1 114 ? 20.782 24.043 -13.634 1.00 87.56 114 GLY A CA 1
ATOM 934 C C . GLY A 1 114 ? 21.135 22.664 -14.210 1.00 87.56 114 GLY A C 1
ATOM 935 O O . GLY A 1 114 ? 22.266 22.199 -14.073 1.00 87.56 114 GLY A O 1
ATOM 936 N N . SER A 1 115 ? 20.165 21.978 -14.821 1.00 88.31 115 SER A N 1
ATOM 937 C CA . SER A 1 115 ? 20.287 20.601 -15.303 1.00 88.31 115 SER A CA 1
ATOM 938 C C . SER A 1 115 ? 19.814 20.456 -16.755 1.00 88.31 115 SER A C 1
ATOM 940 O O . SER A 1 115 ? 19.131 21.313 -17.315 1.00 88.31 115 SER A O 1
ATOM 942 N N . THR A 1 116 ? 20.160 19.339 -17.393 1.00 89.38 116 THR A N 1
ATOM 943 C CA . THR A 1 116 ? 19.547 18.931 -18.664 1.00 89.38 116 THR A CA 1
ATOM 944 C C . THR A 1 116 ? 18.298 18.097 -18.390 1.00 89.38 116 THR A C 1
ATOM 946 O O . THR A 1 116 ? 18.171 17.494 -17.322 1.00 89.38 116 THR A O 1
ATOM 949 N N . VAL A 1 117 ? 17.376 18.032 -19.360 1.00 85.81 117 VAL A N 1
ATOM 950 C CA . VAL A 1 117 ? 16.205 17.138 -19.268 1.00 85.81 117 VAL A CA 1
ATOM 951 C C . VAL A 1 117 ? 16.652 15.695 -19.052 1.00 85.81 117 VAL A C 1
ATOM 953 O O . VAL A 1 117 ? 16.065 15.012 -18.224 1.00 85.81 117 VAL A O 1
ATOM 956 N N . GLU A 1 118 ? 17.728 15.272 -19.725 1.00 87.38 118 GLU A N 1
ATOM 957 C CA . GLU A 1 118 ? 18.322 13.939 -19.580 1.00 87.38 118 GLU A CA 1
ATOM 958 C C . GLU A 1 118 ? 18.757 13.647 -18.144 1.00 87.38 118 GLU A C 1
ATOM 960 O O . GLU A 1 118 ? 18.352 12.657 -17.539 1.00 87.38 118 GLU A O 1
ATOM 965 N N . LYS A 1 119 ? 19.557 14.549 -17.570 1.00 87.75 119 LYS A N 1
ATOM 966 C CA . LYS A 1 119 ? 20.076 14.388 -16.214 1.00 87.75 119 LYS A CA 1
ATOM 967 C C . LYS A 1 119 ? 18.954 14.457 -15.181 1.00 87.75 119 LYS A C 1
ATOM 969 O O . LYS A 1 119 ? 18.988 13.719 -14.203 1.00 87.75 119 LYS A O 1
ATOM 974 N N . TYR A 1 120 ? 17.962 15.320 -15.407 1.00 85.62 120 TYR A N 1
ATOM 975 C CA . TYR A 1 120 ? 16.799 15.448 -14.534 1.00 85.62 120 TYR A CA 1
ATOM 976 C C . TYR A 1 120 ? 15.959 14.163 -14.521 1.00 85.62 120 TYR A C 1
ATOM 978 O O . TYR A 1 120 ? 15.805 13.555 -13.465 1.00 85.62 120 TYR A O 1
ATOM 986 N N . ARG A 1 121 ? 15.509 13.691 -15.692 1.00 87.25 121 ARG A N 1
ATOM 987 C CA . ARG A 1 121 ? 14.678 12.481 -15.800 1.00 87.25 121 ARG A CA 1
ATOM 988 C C . ARG A 1 121 ? 15.412 11.215 -15.356 1.00 87.25 121 ARG A C 1
ATOM 990 O O . ARG A 1 121 ? 14.793 10.350 -14.750 1.00 87.25 121 ARG A O 1
ATOM 997 N N . SER A 1 122 ? 16.719 11.099 -15.630 1.00 89.19 122 SER A N 1
ATOM 998 C CA . SER A 1 122 ? 17.505 9.949 -15.165 1.00 89.19 122 SER A CA 1
ATOM 999 C C . SER A 1 122 ? 17.599 9.950 -13.649 1.00 89.19 122 SER A C 1
ATOM 1001 O O . SER A 1 122 ? 17.297 8.937 -13.039 1.00 89.19 122 SER A O 1
ATOM 1003 N N . LYS A 1 123 ? 17.934 11.094 -13.036 1.00 88.19 123 LYS A N 1
ATOM 1004 C CA . LYS A 1 123 ? 18.023 11.212 -11.577 1.00 88.19 123 LYS A CA 1
ATOM 1005 C C . LYS A 1 123 ? 16.701 10.857 -10.895 1.00 88.19 123 LYS A C 1
ATOM 1007 O O . LYS A 1 123 ? 16.719 10.154 -9.891 1.00 88.19 123 LYS A O 1
ATOM 1012 N N . GLU A 1 124 ? 15.584 11.351 -11.424 1.00 87.06 124 GLU A N 1
ATOM 1013 C CA . GLU A 1 124 ? 14.259 11.079 -10.862 1.00 87.06 124 GLU A CA 1
ATOM 1014 C C . GLU A 1 124 ? 13.880 9.599 -11.007 1.00 87.06 124 GLU A C 1
ATOM 1016 O O . GLU A 1 124 ? 13.445 8.986 -10.039 1.00 87.06 124 GLU A O 1
ATOM 1021 N N . PHE A 1 125 ? 14.138 8.986 -12.168 1.00 90.69 125 PHE A N 1
ATOM 1022 C CA . PHE A 1 125 ? 13.938 7.547 -12.336 1.00 90.69 125 PHE A CA 1
ATOM 1023 C C . PHE A 1 125 ? 14.818 6.742 -11.372 1.00 90.69 125 PHE A C 1
ATOM 1025 O O . PHE A 1 125 ? 14.311 5.893 -10.648 1.00 90.69 125 PHE A O 1
ATOM 1032 N N . ASP A 1 126 ? 16.118 7.042 -11.307 1.00 91.25 126 ASP A N 1
ATOM 1033 C CA . ASP A 1 126 ? 17.093 6.303 -10.498 1.00 91.25 126 ASP A CA 1
ATOM 1034 C C . ASP A 1 126 ? 16.779 6.366 -8.995 1.00 91.25 126 ASP A C 1
ATOM 1036 O O . ASP A 1 126 ? 17.102 5.432 -8.257 1.00 91.25 126 ASP A O 1
ATOM 1040 N N . GLN A 1 127 ? 16.138 7.451 -8.540 1.00 88.25 127 GLN A N 1
ATOM 1041 C CA . GLN A 1 127 ? 15.689 7.619 -7.158 1.00 88.25 127 GLN A CA 1
ATOM 1042 C C . GLN A 1 127 ? 14.651 6.565 -6.749 1.00 88.25 127 GLN A C 1
ATOM 1044 O O . GLN A 1 127 ? 14.693 6.104 -5.611 1.00 88.25 127 GLN A O 1
ATOM 1049 N N . PHE A 1 128 ? 13.737 6.191 -7.648 1.00 83.81 128 PHE A N 1
ATOM 1050 C CA . PHE A 1 128 ? 12.618 5.290 -7.337 1.00 83.81 128 PHE A CA 1
ATOM 1051 C C . PHE A 1 128 ? 12.786 3.882 -7.921 1.00 83.81 128 PHE A C 1
ATOM 1053 O O . PHE A 1 128 ? 12.309 2.912 -7.347 1.00 83.81 128 PHE A O 1
ATOM 1060 N N . ALA A 1 129 ? 13.463 3.757 -9.060 1.00 87.56 129 ALA A N 1
ATOM 1061 C CA . ALA A 1 129 ? 13.636 2.504 -9.791 1.00 87.56 129 ALA A CA 1
ATOM 1062 C C . ALA A 1 129 ? 14.970 1.802 -9.484 1.00 87.56 129 ALA A C 1
ATOM 1064 O O . ALA A 1 129 ? 15.151 0.638 -9.844 1.00 87.56 129 ALA A O 1
ATOM 1065 N N . GLY A 1 130 ? 15.899 2.497 -8.820 1.00 83.31 130 GLY A N 1
ATOM 1066 C CA . GLY A 1 130 ? 17.281 2.068 -8.638 1.00 83.31 130 GLY A CA 1
ATOM 1067 C C . GLY A 1 130 ? 18.206 2.555 -9.758 1.00 83.31 130 GLY A C 1
ATOM 1068 O O . GLY A 1 130 ? 17.782 2.919 -10.851 1.00 83.31 130 GLY A O 1
ATOM 1069 N N . LYS A 1 131 ? 19.514 2.564 -9.474 1.00 81.44 131 LYS A N 1
ATOM 1070 C CA . LYS A 1 131 ? 20.545 3.141 -10.360 1.00 81.44 131 LYS A CA 1
ATOM 1071 C C . LYS A 1 131 ? 20.942 2.252 -11.543 1.00 81.44 131 LYS A C 1
ATOM 1073 O O . LYS A 1 131 ? 21.627 2.723 -12.444 1.00 81.44 131 LYS A O 1
ATOM 1078 N N . ILE A 1 132 ? 20.603 0.963 -11.505 1.00 71.06 132 ILE A N 1
ATOM 1079 C CA . ILE A 1 132 ? 21.119 -0.041 -12.442 1.00 71.06 132 ILE A CA 1
ATOM 1080 C C . ILE A 1 132 ? 19.946 -0.624 -13.230 1.00 71.06 132 ILE A C 1
ATOM 1082 O O . ILE A 1 132 ? 19.047 -1.215 -12.639 1.00 71.06 132 ILE A O 1
ATOM 1086 N N . GLY A 1 133 ? 19.988 -0.479 -14.558 1.00 81.81 133 GLY A N 1
ATOM 1087 C CA . GLY A 1 133 ? 19.065 -1.130 -15.491 1.00 81.81 133 GLY A CA 1
ATOM 1088 C C . GLY A 1 133 ? 18.091 -0.203 -16.229 1.00 81.81 133 GLY A C 1
ATOM 1089 O O . GLY A 1 133 ? 17.979 1.001 -15.970 1.00 81.81 133 GLY A O 1
ATOM 1090 N N . ASP A 1 134 ? 17.375 -0.818 -17.172 1.00 91.62 134 ASP A N 1
ATOM 1091 C CA . ASP A 1 134 ? 16.396 -0.175 -18.060 1.00 91.62 134 ASP A CA 1
ATOM 1092 C C . ASP A 1 134 ? 14.964 -0.214 -17.515 1.00 91.62 134 ASP A C 1
ATOM 1094 O O . ASP A 1 134 ? 14.023 0.216 -18.183 1.00 91.62 134 ASP A O 1
ATOM 1098 N N . HIS A 1 135 ? 14.771 -0.745 -16.313 1.00 93.62 135 HIS A N 1
ATOM 1099 C CA . HIS A 1 135 ? 13.488 -0.851 -15.632 1.00 93.62 135 HIS A CA 1
ATOM 1100 C C . HIS A 1 135 ? 13.690 -0.859 -14.117 1.00 93.62 135 HIS A C 1
ATOM 1102 O O . HIS A 1 135 ? 14.822 -0.958 -13.648 1.00 93.62 135 HIS A O 1
ATOM 1108 N N . VAL A 1 136 ? 12.596 -0.770 -13.360 1.00 92.50 136 VAL A N 1
ATOM 1109 C CA . VAL A 1 136 ? 12.627 -0.896 -11.894 1.00 92.50 136 VAL A CA 1
ATOM 1110 C C . VAL A 1 136 ? 13.373 -2.157 -11.456 1.00 92.50 136 VAL A C 1
ATOM 1112 O O . VAL A 1 136 ? 13.202 -3.225 -12.053 1.00 92.50 136 VAL A O 1
ATOM 1115 N N . ASN A 1 137 ? 14.222 -2.033 -10.436 1.00 92.81 137 ASN A N 1
ATOM 1116 C CA . ASN A 1 137 ? 14.956 -3.157 -9.872 1.00 92.81 137 ASN A CA 1
ATOM 1117 C C . ASN A 1 137 ? 13.987 -4.071 -9.093 1.00 92.81 137 ASN A C 1
ATOM 1119 O O . ASN A 1 137 ? 13.504 -3.659 -8.036 1.00 92.81 137 ASN A O 1
ATOM 1123 N N . PRO A 1 138 ? 13.716 -5.305 -9.562 1.00 93.00 138 PRO A N 1
ATOM 1124 C CA . PRO A 1 138 ? 12.761 -6.196 -8.906 1.00 93.00 138 PRO A CA 1
ATOM 1125 C C . PRO 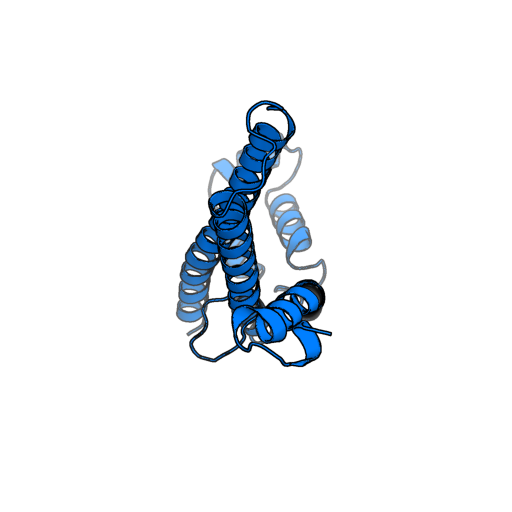A 1 138 ? 13.176 -6.574 -7.478 1.00 93.00 138 PRO A C 1
ATOM 1127 O O . PRO A 1 138 ? 12.304 -6.776 -6.640 1.00 93.00 138 PRO A O 1
ATOM 1130 N N . GLU A 1 139 ? 14.475 -6.601 -7.155 1.00 92.50 139 GLU A N 1
ATOM 1131 C CA . GLU A 1 139 ? 14.927 -6.889 -5.786 1.00 92.50 139 GLU A CA 1
ATOM 1132 C C . GLU A 1 139 ? 14.576 -5.762 -4.808 1.00 92.50 139 GLU A C 1
ATOM 1134 O O . GLU A 1 139 ? 14.224 -6.046 -3.667 1.00 92.50 139 GLU A O 1
ATOM 1139 N N . LEU A 1 140 ? 14.589 -4.493 -5.242 1.00 91.69 140 LEU A N 1
ATOM 1140 C CA . LEU A 1 140 ? 14.113 -3.388 -4.395 1.00 91.69 140 LEU A CA 1
ATOM 1141 C C . LEU A 1 140 ? 12.616 -3.536 -4.107 1.00 91.69 140 LEU A C 1
ATOM 1143 O O . LEU A 1 140 ? 12.201 -3.483 -2.956 1.00 91.69 140 LEU A O 1
ATOM 1147 N N . ILE A 1 141 ? 11.823 -3.825 -5.140 1.00 94.19 141 ILE A N 1
ATOM 1148 C CA . ILE A 1 141 ? 10.372 -4.016 -5.010 1.00 94.19 141 ILE A CA 1
ATOM 1149 C C . ILE A 1 141 ? 10.041 -5.217 -4.115 1.00 94.19 141 ILE A C 1
ATOM 1151 O O . ILE A 1 141 ? 9.096 -5.178 -3.327 1.00 94.19 141 ILE A O 1
ATOM 1155 N N . LYS A 1 142 ? 10.831 -6.288 -4.205 1.00 95.12 142 LYS A N 1
ATOM 1156 C CA . LYS A 1 142 ? 10.706 -7.455 -3.331 1.00 95.12 142 LYS A CA 1
ATOM 1157 C C . LYS A 1 142 ? 11.018 -7.108 -1.875 1.00 95.12 142 LYS A C 1
ATOM 1159 O O . LYS A 1 142 ? 10.296 -7.559 -0.990 1.00 95.12 142 LYS A O 1
ATOM 1164 N N . LEU A 1 143 ? 12.049 -6.301 -1.618 1.00 95.06 143 LEU A N 1
ATOM 1165 C CA . LEU A 1 143 ? 12.351 -5.811 -0.270 1.00 95.06 143 LEU A CA 1
ATOM 1166 C C . LEU A 1 143 ? 11.204 -4.955 0.284 1.00 95.06 143 LEU A C 1
ATOM 1168 O O . LEU A 1 143 ? 10.789 -5.188 1.418 1.00 95.06 143 LEU A O 1
ATOM 1172 N N . ASP A 1 144 ? 10.638 -4.053 -0.522 1.00 94.94 144 ASP A N 1
ATOM 1173 C CA . ASP A 1 144 ? 9.481 -3.235 -0.131 1.00 94.94 144 ASP A CA 1
ATOM 1174 C C . ASP A 1 144 ? 8.253 -4.104 0.198 1.00 94.94 144 ASP A C 1
ATOM 1176 O O . ASP A 1 144 ? 7.550 -3.870 1.185 1.00 94.94 144 ASP A O 1
ATOM 1180 N N . LEU A 1 145 ? 8.001 -5.149 -0.601 1.00 96.44 145 LEU A N 1
ATOM 1181 C CA . LEU A 1 145 ? 6.917 -6.107 -0.370 1.00 96.44 145 LEU A CA 1
ATOM 1182 C C . LEU A 1 145 ? 7.095 -6.867 0.952 1.00 96.44 145 LEU A C 1
ATOM 1184 O O . LEU A 1 145 ? 6.135 -7.031 1.711 1.00 96.44 145 LEU A O 1
ATOM 1188 N N . GLU A 1 146 ? 8.307 -7.337 1.238 1.00 96.56 146 GLU A N 1
ATOM 1189 C CA . GLU A 1 146 ? 8.596 -8.053 2.480 1.00 96.56 146 GLU A CA 1
ATOM 1190 C C . GLU A 1 146 ? 8.567 -7.122 3.699 1.00 96.56 146 GLU A C 1
ATOM 1192 O O . GLU A 1 146 ? 8.049 -7.505 4.752 1.00 96.56 146 GLU A O 1
ATOM 1197 N N . GLU A 1 147 ? 9.019 -5.872 3.564 1.00 96.50 147 GLU A N 1
ATOM 1198 C CA . GLU A 1 147 ? 8.886 -4.860 4.614 1.00 96.50 147 GLU A CA 1
ATOM 1199 C C . GLU A 1 147 ? 7.411 -4.562 4.921 1.00 96.50 147 GLU A C 1
ATOM 1201 O O . GLU A 1 147 ? 7.015 -4.554 6.093 1.00 96.50 147 GLU A O 1
ATOM 1206 N N . LEU A 1 148 ? 6.582 -4.376 3.888 1.00 96.00 148 LEU A N 1
ATOM 1207 C CA . LEU A 1 148 ? 5.142 -4.156 4.023 1.00 96.00 148 LEU A CA 1
ATOM 1208 C C . LEU A 1 148 ? 4.474 -5.298 4.803 1.00 96.00 148 LEU A C 1
ATOM 1210 O O . LEU A 1 148 ? 3.775 -5.051 5.791 1.00 96.00 148 LEU A O 1
ATOM 1214 N N . LYS A 1 149 ? 4.721 -6.551 4.400 1.00 94.88 149 LYS A N 1
ATOM 1215 C CA . LYS A 1 149 ? 4.183 -7.738 5.085 1.00 94.88 149 LYS A CA 1
ATOM 1216 C C . LYS A 1 149 ? 4.681 -7.834 6.525 1.00 94.88 149 LYS A C 1
ATOM 1218 O O . LYS A 1 149 ? 3.898 -8.088 7.440 1.00 94.88 149 LYS A O 1
ATOM 1223 N N . SER A 1 150 ? 5.974 -7.596 6.745 1.00 95.31 150 SER A N 1
ATOM 1224 C CA . SER A 1 150 ? 6.589 -7.649 8.073 1.00 95.31 150 SER A CA 1
ATOM 1225 C C . SER A 1 150 ? 5.946 -6.645 9.035 1.00 95.31 150 SER A C 1
ATOM 1227 O O . SER A 1 150 ? 5.524 -7.020 10.133 1.00 95.31 150 SER A O 1
ATOM 1229 N N . LYS A 1 151 ? 5.770 -5.388 8.602 1.00 94.62 151 LYS A N 1
ATOM 1230 C CA . LYS A 1 151 ? 5.115 -4.337 9.399 1.00 94.62 151 LYS A CA 1
ATOM 1231 C C . LYS A 1 151 ? 3.638 -4.636 9.674 1.00 94.62 151 LYS A C 1
ATOM 1233 O O . LYS A 1 151 ? 3.140 -4.311 10.751 1.00 94.62 151 LYS A O 1
ATOM 1238 N N . ALA A 1 152 ? 2.938 -5.283 8.742 1.00 94.38 152 ALA A N 1
ATOM 1239 C CA . ALA A 1 152 ? 1.523 -5.619 8.899 1.00 94.38 152 ALA A CA 1
ATOM 1240 C C . ALA A 1 152 ? 1.260 -6.856 9.773 1.00 94.38 152 ALA A C 1
ATOM 1242 O O . ALA A 1 152 ? 0.152 -7.003 10.292 1.00 94.38 152 ALA A O 1
ATOM 1243 N N . LYS A 1 153 ? 2.2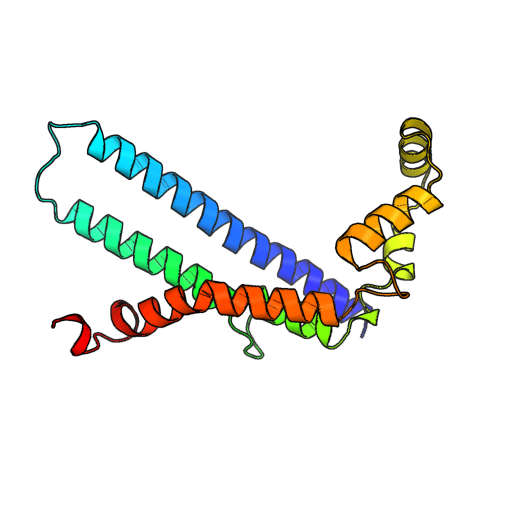63 -7.713 10.002 1.00 91.81 153 LYS A N 1
ATOM 1244 C CA . LYS A 1 153 ? 2.123 -8.998 10.712 1.00 91.81 153 LYS A CA 1
ATOM 1245 C C . LYS A 1 153 ? 1.439 -8.880 12.076 1.00 91.81 153 LYS A C 1
ATOM 1247 O O . LYS A 1 153 ? 0.643 -9.737 12.461 1.00 91.81 153 LYS A O 1
ATOM 1252 N N . MET A 1 154 ? 1.731 -7.810 12.819 1.00 88.00 154 MET A N 1
ATOM 1253 C CA . MET A 1 154 ? 1.089 -7.554 14.113 1.00 88.00 154 MET A CA 1
ATOM 1254 C C . MET A 1 154 ? -0.393 -7.194 13.977 1.00 88.00 154 MET A C 1
ATOM 1256 O O . MET A 1 154 ? -1.199 -7.647 14.790 1.00 88.00 154 MET A O 1
ATOM 1260 N N . CYS A 1 155 ? -0.762 -6.439 12.939 1.00 88.00 155 CYS A N 1
ATOM 1261 C CA . CYS A 1 155 ? -2.156 -6.113 12.644 1.00 88.00 155 CYS A CA 1
ATOM 1262 C C . CYS A 1 155 ? -2.926 -7.363 12.206 1.00 88.00 155 CYS A C 1
ATOM 1264 O O . CYS A 1 155 ? -4.021 -7.596 12.705 1.00 88.00 155 CYS A O 1
ATOM 1266 N N . GLU A 1 156 ? -2.345 -8.211 11.354 1.00 86.38 156 GLU A N 1
ATOM 1267 C CA . GLU A 1 156 ? -2.975 -9.474 10.941 1.00 86.38 156 GLU A CA 1
ATOM 1268 C C . GLU A 1 156 ? -3.225 -10.402 12.134 1.00 86.38 156 GLU A C 1
ATOM 1270 O O . GLU A 1 156 ? -4.343 -10.872 12.334 1.00 86.38 156 GLU A O 1
ATOM 1275 N N . LYS A 1 157 ? -2.218 -10.576 13.000 1.00 85.12 157 LYS A N 1
ATOM 1276 C CA . LYS A 1 157 ? -2.344 -11.381 14.222 1.00 85.12 157 LYS A CA 1
ATOM 1277 C C . LYS A 1 157 ? -3.413 -10.838 15.170 1.00 85.12 157 LYS A C 1
ATOM 1279 O O . LYS A 1 157 ? -4.117 -11.620 15.808 1.00 85.12 157 LYS A O 1
ATOM 1284 N N . TYR A 1 158 ? -3.520 -9.516 15.297 1.00 83.56 158 TYR A N 1
ATOM 1285 C CA . TYR A 1 158 ? -4.584 -8.894 16.081 1.00 83.56 158 TYR A CA 1
ATOM 1286 C C . TYR A 1 158 ? -5.957 -9.145 15.445 1.00 83.56 158 TYR A C 1
ATOM 1288 O O . TYR A 1 158 ? -6.882 -9.548 16.148 1.00 83.56 158 TYR A O 1
ATOM 1296 N N . ALA A 1 159 ? -6.076 -8.985 14.123 1.00 82.88 159 ALA A N 1
ATOM 1297 C CA . ALA A 1 159 ? -7.309 -9.241 13.385 1.00 82.88 159 ALA A CA 1
ATOM 1298 C C . ALA A 1 159 ? -7.818 -10.664 13.606 1.00 82.88 159 ALA A C 1
ATOM 1300 O O . ALA A 1 159 ? -8.980 -10.857 13.956 1.00 82.88 159 ALA A O 1
ATOM 1301 N N . ASP A 1 160 ? -6.940 -11.651 13.449 1.00 79.62 160 ASP A N 1
ATOM 1302 C CA . ASP A 1 160 ? -7.317 -13.057 13.550 1.00 79.62 160 ASP A CA 1
ATOM 1303 C C . ASP A 1 160 ? -7.755 -13.439 14.969 1.00 79.62 160 ASP A C 1
ATOM 1305 O O . ASP A 1 160 ? -8.702 -14.201 15.124 1.00 79.62 160 ASP A O 1
ATOM 1309 N N . ARG A 1 161 ? -7.127 -12.863 16.004 1.00 76.25 161 ARG A N 1
ATOM 1310 C CA . ARG A 1 161 ? -7.381 -13.210 17.417 1.00 76.25 161 ARG A CA 1
ATOM 1311 C C . ARG A 1 161 ? -8.510 -12.447 18.099 1.00 76.25 161 ARG A C 1
ATOM 1313 O O . ARG A 1 161 ? -8.976 -12.882 19.148 1.00 76.25 161 ARG A O 1
ATOM 1320 N N . ARG A 1 162 ? -8.815 -11.237 17.629 1.00 68.25 162 ARG A N 1
ATOM 1321 C CA . ARG A 1 162 ? -9.700 -10.297 18.341 1.00 68.25 162 ARG A CA 1
ATOM 1322 C C . ARG A 1 162 ? -10.882 -9.829 17.507 1.00 68.25 162 ARG A C 1
ATOM 1324 O O . ARG A 1 162 ? -11.849 -9.353 18.089 1.00 68.25 162 ARG A O 1
ATOM 1331 N N . ILE A 1 163 ? -10.798 -9.922 16.180 1.00 66.62 163 ILE A N 1
ATOM 1332 C CA . ILE A 1 163 ? -11.822 -9.392 15.271 1.00 66.62 163 ILE A CA 1
ATOM 1333 C C . ILE A 1 163 ? -12.528 -10.529 14.526 1.00 66.62 163 ILE A C 1
ATOM 1335 O O . ILE A 1 163 ? -13.753 -10.555 14.488 1.00 66.62 163 ILE A O 1
ATOM 1339 N N . ALA A 1 164 ? -11.775 -11.461 13.934 1.00 61.22 164 ALA A N 1
ATOM 1340 C CA . ALA A 1 164 ? -12.329 -12.538 13.109 1.00 61.22 164 ALA A CA 1
ATOM 1341 C C . ALA A 1 164 ? -12.736 -13.776 13.924 1.00 61.22 164 ALA A C 1
ATOM 1343 O O . ALA A 1 164 ? -13.745 -14.409 13.623 1.00 61.22 164 ALA A O 1
ATOM 1344 N N . HIS A 1 165 ? -11.980 -14.098 14.974 1.00 55.25 165 HIS A N 1
ATOM 1345 C CA . HIS A 1 165 ? -12.298 -15.161 15.919 1.00 55.25 165 HIS A CA 1
ATOM 1346 C C . HIS A 1 165 ? -12.177 -14.610 17.342 1.00 55.25 165 HIS A C 1
ATOM 1348 O O . HIS A 1 165 ? -11.195 -13.941 17.657 1.00 55.25 165 HIS A O 1
ATOM 1354 N N . PHE A 1 166 ? -13.150 -14.890 18.213 1.00 47.84 166 PHE A N 1
ATOM 1355 C CA . PHE A 1 166 ? -12.936 -14.794 19.659 1.00 47.84 166 PHE A CA 1
ATOM 1356 C C . PHE A 1 166 ? -12.097 -16.007 20.070 1.00 47.84 166 PHE A C 1
ATOM 1358 O O . PHE A 1 166 ? -12.632 -17.049 20.433 1.00 47.84 166 PHE A O 1
ATOM 1365 N N . ASP A 1 167 ? -10.779 -15.906 19.913 1.00 46.69 167 ASP A N 1
ATOM 1366 C CA . ASP A 1 167 ? -9.850 -16.949 20.349 1.00 46.69 167 ASP A CA 1
ATOM 1367 C C . ASP A 1 167 ? -9.879 -17.019 21.889 1.00 46.69 167 ASP A C 1
ATOM 1369 O O . ASP A 1 167 ? -9.768 -15.991 22.557 1.00 46.69 167 ASP A O 1
ATOM 1373 N N . GLU A 1 168 ? -10.033 -18.206 22.477 1.00 52.59 168 GLU A N 1
ATOM 1374 C CA . GLU A 1 168 ? -10.201 -18.410 23.932 1.00 52.59 168 GLU A CA 1
ATOM 1375 C C . GLU A 1 168 ? -9.036 -17.802 24.745 1.00 52.59 168 GLU A C 1
ATOM 1377 O O . GLU A 1 168 ? -9.210 -17.279 25.845 1.00 52.59 168 GLU A O 1
ATOM 1382 N N . ARG A 1 169 ? -7.841 -17.751 24.140 1.00 55.12 169 ARG A N 1
ATOM 1383 C CA . ARG A 1 169 ? -6.617 -17.144 24.704 1.00 55.12 169 ARG A CA 1
ATOM 1384 C C . ARG A 1 169 ? -6.632 -15.613 24.747 1.00 55.12 169 ARG A C 1
ATOM 1386 O O . ARG A 1 169 ? -5.667 -14.997 25.186 1.00 55.12 169 ARG A O 1
ATOM 1393 N N . ALA A 1 170 ? -7.677 -14.978 24.229 1.00 48.97 170 ALA A N 1
ATOM 1394 C CA . ALA A 1 170 ? -7.884 -13.538 24.308 1.00 48.97 170 ALA A CA 1
ATOM 1395 C C . ALA A 1 170 ? -8.519 -13.109 25.651 1.00 48.97 170 ALA A C 1
ATOM 1397 O O . ALA A 1 170 ? -8.591 -11.907 25.929 1.00 48.97 170 ALA A O 1
ATOM 1398 N N . ILE A 1 171 ? -8.982 -14.074 26.453 1.00 47.00 171 ILE A N 1
ATOM 1399 C CA . ILE A 1 171 ? -9.705 -13.869 27.718 1.00 47.00 171 ILE A CA 1
ATOM 1400 C C . ILE A 1 171 ? -8.838 -14.237 28.945 1.00 47.00 171 ILE A C 1
ATOM 1402 O O . ILE A 1 171 ? -9.200 -13.880 30.062 1.00 47.00 171 ILE A O 1
ATOM 1406 N N . SER A 1 172 ? -7.679 -14.883 28.750 1.00 38.41 172 SER A N 1
ATOM 1407 C CA . SER A 1 172 ? -6.717 -15.226 29.816 1.00 38.41 172 SER A CA 1
ATOM 1408 C C . SER A 1 172 ? -5.642 -14.166 30.027 1.00 38.41 172 SER A C 1
ATOM 1410 O O . SER A 1 172 ? -4.997 -13.816 29.007 1.00 38.41 172 SER A O 1
#

Organism: NCBI:txid412755

pLDDT: mean 89.22, std 11.12, range [38.41, 98.31]

Foldseek 3Di:
DLVVVVVVLVVLCVVQVVLVVVLVVLVVVLVVVVVVCVPDPVNPDDDPVVVVSVVVNLQSNLVSLVLQLDCDPPGSHVLVSLVVCLVPFCSQFLVVQVVVCDDDVLQVVQVVVVHGSVVVSLVVCCVQQNNDDGGRDSVVSVVVSVVSCVVSVVSVVCCVPPPVDVPVVVVD

Radius of gyration: 22.08 Å; chains: 1; bounding box: 41×45×58 Å